Protein AF-A0A939A7Y3-F1 (afdb_monomer_lite)

Secondary structure (DSSP, 8-state):
-----HHHHHH-BSGGG--BEEEETTEEEE-TT-GGGGGGEETTTEESSSB-HHHHHTS--

pLDDT: mean 86.42, std 5.96, range [58.97, 93.25]

Foldseek 3Di:
DDDADLVNLQVQFLPPNHWFWEDAPRDIDTCSVPPCCHRQAHPVPRGTSYYCNVVVVPDDD

Sequence (61 aa):
MKEFTSEELQSFNGKEGKPVYLSFEGKVYDVSKSPLWSKGTHMNRHPSGKDLTGEISAAPH

Structure (mmCIF, N/CA/C/O backbone):
data_AF-A0A939A7Y3-F1
#
_entry.id   AF-A0A939A7Y3-F1
#
loop_
_atom_site.group_PDB
_atom_site.id
_atom_site.type_symbol
_atom_site.label_atom_id
_atom_site.label_alt_id
_atom_site.label_comp_id
_atom_site.label_asym_id
_atom_site.label_entity_id
_atom_site.label_seq_id
_atom_site.pdbx_PDB_ins_code
_atom_site.Cartn_x
_atom_site.Cartn_y
_atom_site.Cartn_z
_atom_site.occupancy
_atom_site.B_iso_or_equiv
_atom_site.auth_seq_id
_atom_site.auth_comp_id
_atom_site.auth_asym_id
_atom_site.auth_atom_id
_atom_site.pdbx_PDB_model_num
ATOM 1 N N . MET A 1 1 ? -17.303 -6.356 7.550 1.00 58.97 1 MET A N 1
ATOM 2 C CA . MET A 1 1 ? -16.197 -6.055 6.616 1.00 58.97 1 MET A CA 1
ATOM 3 C C . MET A 1 1 ? -15.946 -4.562 6.720 1.00 58.97 1 MET A C 1
ATOM 5 O O . MET A 1 1 ? -16.924 -3.840 6.838 1.00 58.97 1 MET A O 1
ATOM 9 N N . LYS A 1 2 ? -14.696 -4.109 6.832 1.00 73.88 2 LYS A N 1
ATOM 10 C CA . LYS A 1 2 ? -14.402 -2.680 6.991 1.00 73.88 2 LYS A CA 1
ATOM 11 C C . LYS A 1 2 ? -14.170 -2.107 5.597 1.00 73.88 2 LYS A C 1
ATOM 13 O O . LYS A 1 2 ? -13.271 -2.574 4.903 1.00 73.88 2 LYS A O 1
ATOM 18 N N .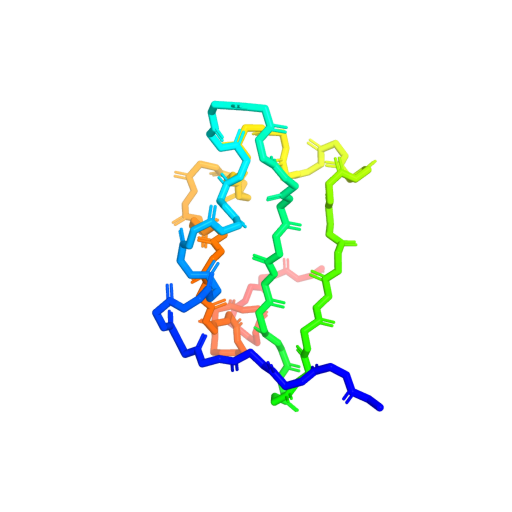 GLU A 1 3 ? -15.042 -1.206 5.171 1.00 81.00 3 GLU A N 1
ATOM 19 C CA . GLU A 1 3 ? -14.926 -0.522 3.885 1.00 81.00 3 GLU A CA 1
ATOM 20 C C . GLU A 1 3 ? -13.976 0.661 4.045 1.00 81.00 3 GLU A C 1
ATOM 22 O O . GLU A 1 3 ? -14.060 1.405 5.022 1.00 81.00 3 GLU A O 1
ATOM 27 N N . PHE A 1 4 ? -13.051 0.805 3.102 1.00 85.94 4 PHE A N 1
ATOM 28 C CA . PHE A 1 4 ? -12.127 1.929 3.047 1.00 85.94 4 PHE A CA 1
ATOM 29 C C . PHE A 1 4 ? -12.384 2.680 1.751 1.00 85.94 4 PHE A C 1
ATOM 31 O O . PHE A 1 4 ? -12.441 2.078 0.678 1.00 85.94 4 PHE A O 1
ATOM 38 N N . THR A 1 5 ? -12.525 3.997 1.844 1.00 88.81 5 THR A N 1
ATOM 39 C CA . THR A 1 5 ? -12.501 4.855 0.661 1.00 88.81 5 THR A CA 1
ATOM 40 C C . THR A 1 5 ? -11.062 5.007 0.173 1.00 88.81 5 THR A C 1
ATOM 42 O O . THR A 1 5 ? -10.106 4.754 0.909 1.00 88.81 5 THR A O 1
ATOM 45 N N . SER A 1 6 ? -10.883 5.467 -1.066 1.00 85.75 6 SER A N 1
ATOM 46 C CA . SER A 1 6 ? -9.541 5.772 -1.578 1.00 85.75 6 SER A CA 1
ATOM 47 C C . SER A 1 6 ? -8.826 6.849 -0.748 1.00 85.75 6 SER A C 1
ATOM 49 O O . SER A 1 6 ? -7.600 6.879 -0.717 1.00 85.75 6 SER A O 1
ATOM 51 N N . GLU A 1 7 ? -9.559 7.747 -0.089 1.00 88.06 7 GLU A N 1
ATOM 52 C CA . GLU A 1 7 ? -8.999 8.786 0.788 1.00 88.06 7 GLU A CA 1
ATOM 53 C C . GLU A 1 7 ? -8.554 8.216 2.137 1.00 88.06 7 GLU A C 1
ATOM 55 O O . GLU A 1 7 ? -7.446 8.494 2.595 1.00 88.06 7 GLU A O 1
ATOM 60 N N . GLU A 1 8 ? -9.374 7.347 2.734 1.00 89.56 8 GLU A N 1
ATOM 61 C CA . GLU A 1 8 ? -9.012 6.612 3.948 1.00 89.56 8 GLU A CA 1
ATOM 62 C C . GLU A 1 8 ? -7.774 5.744 3.698 1.00 89.56 8 GLU A C 1
ATOM 64 O O . GLU A 1 8 ? -6.828 5.766 4.485 1.00 89.56 8 GLU A O 1
ATOM 69 N N . LEU A 1 9 ? -7.733 5.033 2.564 1.00 90.81 9 LEU A N 1
ATOM 70 C CA . LEU A 1 9 ? -6.619 4.159 2.201 1.00 90.81 9 LEU A CA 1
ATOM 71 C C . LEU A 1 9 ? -5.291 4.930 2.123 1.00 90.81 9 LEU A C 1
ATOM 73 O O . LEU A 1 9 ? -4.286 4.456 2.648 1.00 90.81 9 LEU A O 1
ATOM 77 N N . GLN A 1 10 ? -5.293 6.152 1.581 1.00 89.94 10 GLN A N 1
ATOM 78 C CA . GLN A 1 10 ? -4.098 7.004 1.475 1.00 89.94 10 GLN A CA 1
ATOM 79 C C . GLN A 1 10 ? -3.484 7.373 2.829 1.00 89.94 10 GLN A C 1
ATOM 81 O O . GLN A 1 10 ? -2.277 7.628 2.911 1.00 89.94 10 GLN A O 1
ATOM 86 N N . SER A 1 11 ? -4.285 7.379 3.898 1.00 90.25 11 SER A N 1
ATOM 87 C CA . SER A 1 11 ? -3.792 7.618 5.255 1.00 90.25 11 SER A CA 1
ATOM 88 C C . SER A 1 11 ? -3.007 6.429 5.812 1.00 90.25 11 SER A C 1
ATOM 90 O O . SER A 1 11 ? -2.154 6.618 6.677 1.00 90.25 11 SER A O 1
ATOM 92 N N . PHE A 1 12 ? -3.232 5.217 5.302 1.00 90.81 12 PHE A N 1
ATOM 93 C CA . PHE A 1 12 ? -2.566 3.986 5.732 1.00 90.81 12 PHE A CA 1
ATOM 94 C C . PHE A 1 12 ? -1.323 3.692 4.890 1.00 90.81 12 PHE A C 1
ATOM 96 O O . PHE A 1 12 ? -1.198 2.653 4.243 1.00 90.81 12 PHE A O 1
ATOM 103 N N . ASN A 1 13 ? -0.395 4.643 4.882 1.00 86.75 13 ASN A N 1
ATOM 104 C CA . ASN A 1 13 ? 0.768 4.634 3.998 1.00 86.75 13 ASN A CA 1
ATOM 105 C C . ASN A 1 13 ? 2.096 4.325 4.711 1.00 86.75 13 ASN A C 1
ATOM 107 O O . ASN A 1 13 ? 3.163 4.627 4.179 1.00 86.75 13 ASN A O 1
ATOM 111 N N . GLY A 1 14 ? 2.070 3.796 5.938 1.00 86.50 14 GLY A N 1
ATOM 112 C CA . GLY A 1 14 ? 3.295 3.520 6.701 1.00 86.50 14 GLY A CA 1
ATOM 113 C C . GLY A 1 14 ? 4.014 4.738 7.284 1.00 86.50 14 GLY A C 1
ATOM 114 O O . GLY A 1 14 ? 5.014 4.567 7.985 1.00 86.50 14 GLY A O 1
ATOM 115 N N . LYS A 1 15 ? 3.561 5.967 6.998 1.00 84.25 15 LYS A N 1
ATOM 116 C CA . LYS A 1 15 ? 4.138 7.190 7.570 1.00 84.25 15 LYS A CA 1
ATOM 117 C C . LYS A 1 15 ? 3.574 7.435 8.963 1.00 84.25 15 LYS A C 1
ATOM 119 O O . LYS A 1 15 ? 2.473 7.003 9.288 1.00 84.25 15 LYS A O 1
ATOM 124 N N . GLU A 1 16 ? 4.348 8.130 9.793 1.00 83.94 16 GLU A N 1
ATOM 125 C CA . GLU A 1 16 ? 3.930 8.520 11.150 1.00 83.94 16 GLU A CA 1
ATOM 126 C C . GLU A 1 16 ? 3.544 7.326 12.051 1.00 83.94 16 GLU A C 1
ATOM 128 O O . GLU A 1 16 ? 2.746 7.464 12.972 1.00 83.94 16 GLU A O 1
ATOM 133 N N . GLY A 1 17 ? 4.088 6.133 11.779 1.00 82.75 17 GLY A N 1
ATOM 134 C CA . GLY A 1 17 ? 3.760 4.912 12.524 1.00 82.75 17 GLY A CA 1
ATOM 135 C C . GLY A 1 17 ? 2.391 4.309 12.188 1.00 82.75 17 GLY A C 1
ATOM 136 O O . GLY A 1 17 ? 1.962 3.370 12.857 1.00 82.75 17 GLY A O 1
ATOM 137 N N . LYS A 1 18 ? 1.702 4.816 11.158 1.00 88.56 18 LYS A N 1
ATOM 138 C CA . LYS A 1 18 ? 0.451 4.234 10.661 1.00 88.56 18 LYS A CA 1
ATOM 139 C C . LYS A 1 18 ? 0.716 2.885 9.981 1.00 88.56 18 LYS A C 1
ATOM 141 O O . LYS A 1 18 ? 1.809 2.675 9.450 1.00 88.56 18 LYS A O 1
ATOM 146 N N . PRO A 1 19 ? -0.260 1.962 9.965 1.00 90.94 19 PRO A N 1
ATOM 147 C CA . PRO A 1 19 ? -0.107 0.713 9.235 1.00 90.94 19 PRO A CA 1
ATOM 148 C C . PRO A 1 19 ? -0.062 0.963 7.721 1.00 90.94 19 PRO A C 1
ATOM 150 O O . PRO A 1 19 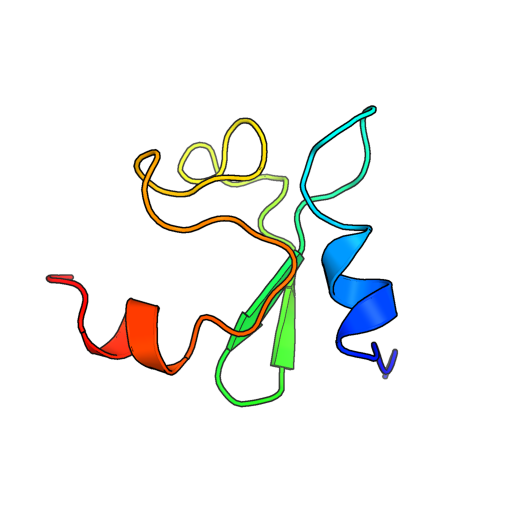? -0.403 2.045 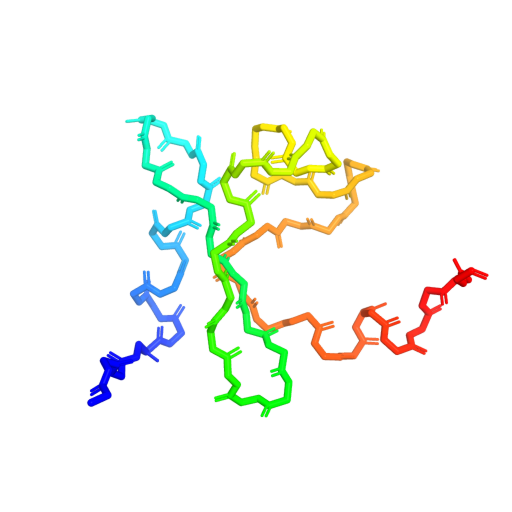7.237 1.00 90.94 19 PRO A O 1
ATOM 153 N N . VAL A 1 20 ? 0.407 -0.043 6.985 1.00 93.25 20 VAL A N 1
ATOM 154 C CA . VAL A 1 20 ? 0.581 -0.001 5.531 1.00 93.25 20 VAL A CA 1
ATOM 155 C C . VAL A 1 20 ? -0.517 -0.832 4.891 1.00 93.25 20 VAL A C 1
ATOM 157 O O . VAL A 1 20 ? -0.464 -2.061 4.959 1.00 93.25 20 VAL A O 1
ATOM 160 N N . TYR A 1 21 ? -1.487 -0.175 4.265 1.00 93.12 21 TYR A N 1
ATOM 161 C CA . TYR A 1 21 ? -2.570 -0.833 3.543 1.00 93.12 21 TYR A CA 1
ATOM 162 C C . TYR A 1 21 ? -2.451 -0.590 2.042 1.00 93.12 21 TYR A C 1
ATOM 164 O O . TYR A 1 21 ? -1.978 0.451 1.595 1.00 93.12 21 TYR A O 1
ATOM 172 N N . LEU A 1 22 ? -2.898 -1.553 1.249 1.00 91.31 22 LEU A N 1
ATOM 173 C CA . LEU A 1 22 ? -3.048 -1.419 -0.199 1.00 91.31 22 LEU A CA 1
ATOM 174 C C . LEU A 1 22 ? -4.356 -2.058 -0.634 1.00 91.31 22 LEU A C 1
ATOM 176 O O . LEU A 1 22 ? -4.828 -2.970 0.046 1.00 91.31 22 LEU A O 1
ATOM 180 N N . SER A 1 23 ? -4.925 -1.615 -1.755 1.00 92.25 23 SER A N 1
ATOM 181 C CA . SER A 1 23 ? -6.025 -2.346 -2.380 1.00 92.25 23 SER A CA 1
ATOM 182 C C . SER A 1 23 ? -5.551 -3.148 -3.583 1.00 92.25 23 SER A C 1
ATOM 184 O O . SER A 1 23 ? -4.716 -2.702 -4.372 1.00 92.25 23 SER A O 1
ATOM 186 N N . PHE A 1 24 ? -6.074 -4.363 -3.681 1.00 90.44 24 PHE A N 1
ATOM 187 C CA . PHE A 1 24 ? -5.858 -5.281 -4.783 1.00 90.44 24 PHE A CA 1
ATOM 188 C C . PHE A 1 24 ? -7.181 -5.984 -5.083 1.00 90.44 24 PHE A C 1
ATOM 190 O O . PHE A 1 24 ? -7.803 -6.547 -4.181 1.00 90.44 24 PHE A O 1
ATOM 197 N N . GLU A 1 25 ? -7.645 -5.893 -6.328 1.00 90.19 25 GLU A N 1
ATOM 198 C CA . GLU A 1 25 ? -8.914 -6.468 -6.793 1.00 90.19 25 GLU A CA 1
ATOM 199 C C . GLU A 1 25 ? -10.119 -6.071 -5.913 1.00 90.19 25 GLU A C 1
ATOM 201 O O . GLU A 1 25 ? -10.980 -6.887 -5.577 1.00 90.19 25 GLU A O 1
ATOM 206 N N . GLY A 1 26 ? -10.160 -4.805 -5.478 1.00 88.75 26 GLY A N 1
ATOM 207 C CA . GLY A 1 26 ? -11.232 -4.275 -4.627 1.00 88.75 26 GLY A CA 1
ATOM 208 C C . GLY A 1 26 ? -11.185 -4.729 -3.161 1.00 88.75 26 GLY A C 1
ATOM 209 O O . GLY A 1 26 ? -12.110 -4.448 -2.401 1.00 88.75 26 GLY A O 1
ATOM 210 N N . LYS A 1 27 ? -10.118 -5.414 -2.732 1.00 90.06 27 LYS A N 1
ATOM 211 C CA . LYS A 1 27 ? -9.898 -5.820 -1.337 1.00 90.06 27 LYS A CA 1
ATOM 212 C C . LYS A 1 27 ? -8.723 -5.067 -0.740 1.00 90.06 27 LYS A C 1
ATOM 214 O O . LYS A 1 27 ? -7.706 -4.888 -1.399 1.00 90.06 27 LYS A O 1
ATOM 219 N N . VAL A 1 28 ? -8.847 -4.666 0.522 1.00 91.44 28 VAL A N 1
A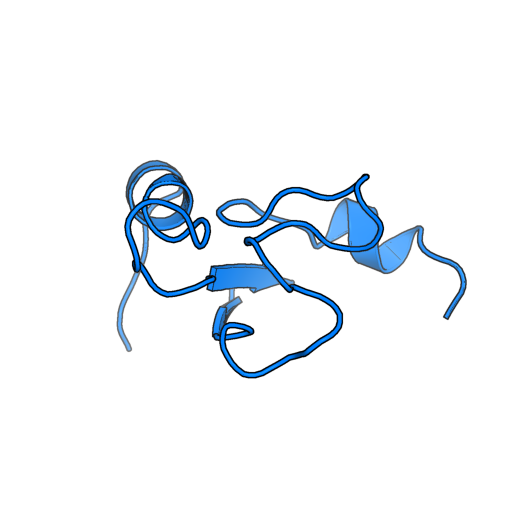TOM 220 C CA . VAL A 1 28 ? -7.765 -4.009 1.265 1.00 91.44 28 VAL A CA 1
ATOM 221 C C . VAL A 1 28 ? -6.934 -5.046 2.011 1.00 91.44 28 VAL A C 1
ATOM 223 O O . VAL A 1 28 ? -7.472 -5.858 2.763 1.00 91.44 28 VAL A O 1
ATOM 226 N N . TYR A 1 29 ? -5.620 -4.992 1.816 1.00 90.50 29 TYR A N 1
ATOM 227 C CA . TYR A 1 29 ? -4.636 -5.872 2.431 1.00 90.50 29 TYR A CA 1
ATOM 228 C C . TYR A 1 29 ? -3.722 -5.086 3.365 1.00 90.50 29 TYR A C 1
ATOM 230 O O . TYR A 1 29 ? -3.197 -4.036 2.993 1.00 90.50 29 TYR A O 1
ATOM 238 N N . ASP A 1 30 ? -3.498 -5.631 4.562 1.00 91.88 30 ASP A N 1
ATOM 239 C CA . ASP A 1 30 ? -2.488 -5.137 5.495 1.00 91.88 30 ASP A CA 1
ATOM 240 C C . ASP A 1 30 ? -1.132 -5.770 5.189 1.00 91.88 30 ASP A C 1
ATOM 242 O O . ASP A 1 30 ? -0.924 -6.969 5.382 1.00 91.88 30 ASP A O 1
ATOM 246 N N . VAL A 1 31 ? -0.200 -4.943 4.724 1.00 91.44 31 VAL A N 1
ATOM 247 C CA . VAL A 1 31 ? 1.177 -5.338 4.415 1.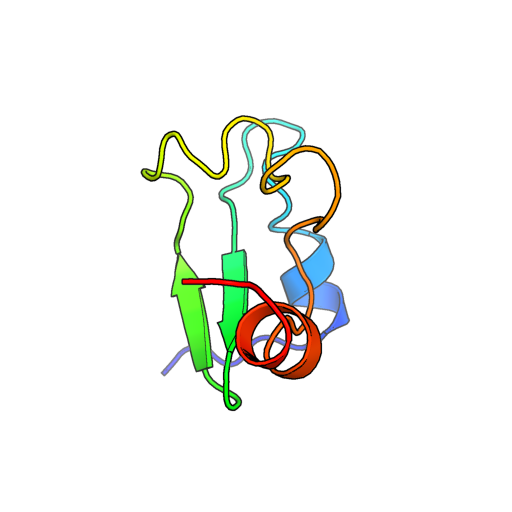00 91.44 31 VAL A CA 1
ATOM 248 C C . VAL A 1 31 ? 2.189 -4.706 5.368 1.00 91.44 31 VAL A C 1
ATOM 250 O O . VAL A 1 31 ? 3.389 -4.761 5.112 1.00 91.44 31 VAL A O 1
ATOM 253 N N . SER A 1 32 ? 1.739 -4.157 6.502 1.00 89.62 32 SER A N 1
ATOM 254 C CA . SER A 1 32 ? 2.604 -3.532 7.516 1.00 89.62 32 SER A CA 1
ATOM 255 C C . SER A 1 32 ? 3.702 -4.459 8.043 1.00 89.62 32 SER A C 1
ATOM 257 O O . SER A 1 32 ? 4.792 -4.003 8.380 1.00 89.62 32 SER A O 1
ATOM 259 N N . LYS A 1 33 ? 3.438 -5.770 8.083 1.00 88.88 33 LYS A N 1
ATOM 260 C CA . LYS A 1 33 ? 4.396 -6.797 8.523 1.00 88.88 33 LYS A CA 1
ATOM 261 C C . LYS A 1 33 ? 5.348 -7.266 7.422 1.00 88.88 33 LYS A C 1
ATOM 263 O O . LYS A 1 33 ? 6.236 -8.069 7.695 1.00 88.88 33 LYS A O 1
ATOM 268 N N . SER A 1 34 ? 5.156 -6.819 6.182 1.00 88.50 34 SER A N 1
ATOM 269 C CA . SER A 1 34 ? 5.974 -7.256 5.057 1.00 88.50 34 SER A CA 1
ATOM 270 C C . SER A 1 34 ? 7.248 -6.410 4.955 1.00 88.50 34 SER A C 1
ATOM 272 O O . SER A 1 34 ? 7.158 -5.192 4.784 1.00 88.50 34 SER A O 1
ATOM 274 N N . PRO A 1 35 ? 8.450 -7.019 4.977 1.00 85.62 35 PRO A N 1
ATOM 275 C CA . PRO A 1 35 ? 9.702 -6.278 4.817 1.00 85.62 35 PRO A CA 1
ATOM 276 C C . PRO A 1 35 ? 9.803 -5.610 3.438 1.00 85.62 35 PRO A C 1
ATOM 278 O O . PRO A 1 35 ? 10.452 -4.574 3.295 1.00 85.62 35 PRO A O 1
ATOM 281 N N . LEU A 1 36 ? 9.098 -6.152 2.440 1.00 85.69 36 LEU A N 1
ATOM 282 C CA . LEU A 1 36 ? 9.000 -5.611 1.083 1.00 85.69 36 LEU A CA 1
ATOM 283 C C . LEU A 1 36 ? 8.261 -4.269 1.008 1.00 85.69 36 LEU A C 1
ATOM 285 O O . LEU A 1 36 ? 8.345 -3.599 -0.018 1.00 85.69 36 LEU A O 1
ATOM 289 N N . TRP A 1 37 ? 7.539 -3.905 2.068 1.00 87.75 37 TRP A N 1
ATOM 290 C CA . TRP A 1 37 ? 6.752 -2.681 2.204 1.00 87.75 37 TRP A CA 1
ATOM 291 C C . TRP A 1 37 ? 7.290 -1.780 3.317 1.00 87.75 37 TRP A C 1
ATOM 293 O O . TRP A 1 37 ? 6.580 -0.915 3.833 1.00 87.75 37 TRP A O 1
ATOM 303 N N . SER A 1 38 ? 8.558 -1.967 3.694 1.00 77.62 38 SER A N 1
ATOM 304 C CA . SER A 1 38 ? 9.230 -1.137 4.693 1.00 77.62 38 SER A CA 1
ATOM 305 C C . SER A 1 38 ? 9.105 0.342 4.315 1.00 77.62 38 SER A C 1
ATOM 307 O O . SER A 1 38 ? 9.513 0.743 3.228 1.00 77.62 38 SER A O 1
ATOM 309 N N . LYS A 1 39 ? 8.550 1.158 5.224 1.00 81.38 39 LYS A N 1
ATOM 310 C CA . LYS A 1 39 ? 8.224 2.590 5.018 1.00 81.38 39 LYS A CA 1
ATOM 311 C C . LYS A 1 39 ? 7.052 2.868 4.062 1.00 81.38 39 LYS A C 1
ATOM 313 O O . LYS A 1 39 ? 6.923 3.983 3.562 1.00 81.38 39 LYS A O 1
ATOM 318 N N . GLY A 1 40 ? 6.210 1.872 3.800 1.00 84.31 40 GLY A N 1
ATOM 319 C CA . GLY A 1 40 ? 4.989 2.033 3.015 1.00 84.31 40 GLY A CA 1
ATOM 320 C C . GLY A 1 40 ? 5.211 2.223 1.519 1.00 84.31 40 GLY A C 1
ATOM 321 O O . GLY A 1 40 ? 4.354 2.776 0.834 1.00 84.31 40 GLY A O 1
ATOM 322 N N . THR A 1 41 ? 6.350 1.782 0.993 1.00 86.62 41 THR A N 1
ATOM 323 C CA . THR A 1 41 ? 6.594 1.732 -0.451 1.00 86.62 41 THR A CA 1
ATOM 324 C C . THR A 1 41 ? 7.193 0.388 -0.813 1.00 86.62 41 THR A C 1
ATOM 326 O O . THR A 1 41 ? 8.132 -0.069 -0.165 1.00 86.62 41 THR A O 1
ATOM 329 N N . HIS A 1 42 ? 6.686 -0.221 -1.877 1.00 86.00 42 HIS A N 1
ATOM 330 C CA . HIS A 1 42 ? 7.281 -1.411 -2.452 1.00 86.00 42 HIS A CA 1
ATOM 331 C C . HIS A 1 42 ? 8.318 -1.044 -3.507 1.00 86.00 42 HIS A C 1
ATOM 333 O O . HIS A 1 42 ? 8.048 -0.260 -4.422 1.00 86.00 42 HIS A O 1
ATOM 339 N N . MET A 1 43 ? 9.531 -1.585 -3.348 1.00 84.50 43 MET A N 1
ATOM 340 C CA . MET A 1 43 ? 10.670 -1.379 -4.256 1.00 84.50 43 MET A CA 1
ATOM 341 C C . MET A 1 43 ? 10.987 0.100 -4.553 1.00 84.50 43 MET A C 1
ATOM 343 O O . MET A 1 43 ? 11.488 0.425 -5.626 1.00 84.50 43 MET A O 1
ATOM 347 N N . ASN A 1 44 ? 10.665 1.018 -3.629 1.00 81.31 44 ASN A N 1
ATOM 348 C CA . ASN A 1 44 ? 10.743 2.475 -3.831 1.00 81.31 44 ASN A CA 1
ATOM 349 C C . ASN A 1 44 ? 10.009 3.000 -5.087 1.00 81.31 44 ASN A C 1
ATOM 351 O O . ASN A 1 44 ? 10.270 4.117 -5.528 1.00 81.31 44 ASN A O 1
ATOM 355 N N . ARG A 1 45 ? 9.092 2.214 -5.664 1.00 83.94 45 ARG A N 1
ATOM 356 C CA . ARG A 1 45 ? 8.343 2.556 -6.884 1.00 83.94 45 ARG A CA 1
ATOM 357 C C . ARG A 1 45 ? 6.842 2.604 -6.665 1.00 83.94 45 ARG A C 1
ATOM 359 O O . ARG A 1 45 ? 6.183 3.473 -7.223 1.00 83.94 45 ARG A O 1
ATOM 366 N N . HIS A 1 46 ? 6.317 1.706 -5.838 1.00 87.12 46 HIS A N 1
ATOM 367 C CA . HIS A 1 46 ? 4.878 1.542 -5.669 1.00 87.12 46 HIS A CA 1
ATOM 368 C C . HIS A 1 46 ? 4.482 1.982 -4.257 1.00 87.12 46 HIS A C 1
ATOM 370 O O . HIS A 1 46 ? 4.704 1.234 -3.298 1.00 87.12 46 HIS A O 1
ATOM 376 N N . PRO A 1 47 ? 3.973 3.213 -4.080 1.00 87.00 47 PRO A N 1
ATOM 377 C CA . PRO A 1 47 ? 3.527 3.676 -2.777 1.00 87.00 47 PRO A CA 1
ATOM 378 C C . PRO A 1 47 ? 2.278 2.905 -2.345 1.00 87.00 47 PRO A C 1
ATOM 380 O O . PRO A 1 47 ? 1.413 2.586 -3.160 1.00 87.00 47 PRO A O 1
ATOM 383 N N . SER A 1 48 ? 2.197 2.623 -1.050 1.00 89.94 48 SER A N 1
ATOM 384 C CA . SER A 1 48 ? 0.998 2.089 -0.404 1.00 89.94 48 SER A CA 1
ATOM 385 C C . SER A 1 48 ? -0.095 3.155 -0.278 1.00 89.94 48 SER A C 1
ATOM 387 O O . SER A 1 48 ? 0.093 4.319 -0.636 1.00 89.94 48 SER A O 1
ATOM 389 N N . GLY A 1 49 ? -1.252 2.750 0.232 1.00 89.81 49 GLY A N 1
ATOM 390 C CA . GLY A 1 49 ? -2.397 3.622 0.438 1.00 89.81 49 GLY A CA 1
ATOM 391 C C . GLY A 1 49 ? -3.218 3.882 -0.825 1.00 89.81 49 GLY A C 1
ATOM 392 O O . GLY A 1 49 ? -3.993 4.831 -0.875 1.00 89.81 49 GLY A O 1
ATOM 393 N N . LYS A 1 50 ? -3.054 3.056 -1.860 1.00 90.44 50 LYS A N 1
ATOM 394 C CA . LYS A 1 50 ? -3.806 3.153 -3.114 1.00 90.44 50 LYS A CA 1
ATOM 395 C C . LYS A 1 50 ? -4.106 1.777 -3.695 1.00 90.44 50 LYS A C 1
ATOM 397 O O . LYS A 1 50 ? -3.624 0.758 -3.188 1.00 90.44 50 LYS A O 1
ATOM 402 N N . ASP A 1 51 ? -4.872 1.782 -4.779 1.00 91.94 51 ASP A N 1
ATOM 403 C CA . ASP A 1 51 ? -5.070 0.596 -5.594 1.00 91.94 51 ASP A CA 1
ATOM 404 C C . ASP A 1 51 ? -3.829 0.271 -6.413 1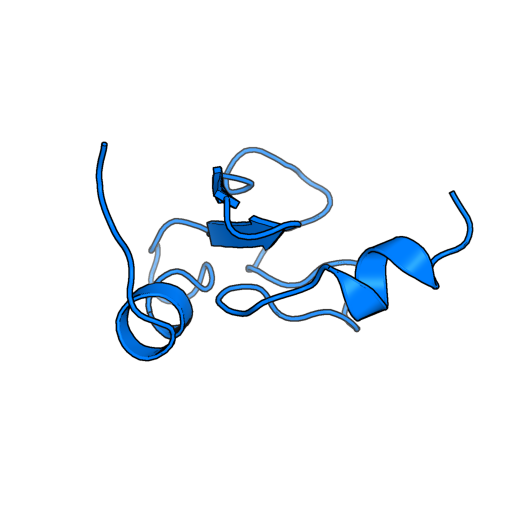.00 91.94 51 ASP A C 1
ATOM 406 O O . ASP A 1 51 ? -3.301 1.105 -7.151 1.00 91.94 51 ASP A O 1
ATOM 410 N N . LEU A 1 52 ? -3.362 -0.959 -6.236 1.00 90.00 52 LEU A N 1
ATOM 411 C CA . LEU A 1 52 ? -2.188 -1.502 -6.896 1.00 90.00 52 LEU A CA 1
ATOM 412 C C . LEU A 1 52 ? -2.543 -2.662 -7.815 1.00 90.00 52 LEU A C 1
ATOM 414 O O . LEU A 1 52 ? -1.641 -3.349 -8.274 1.00 90.00 52 LEU A O 1
ATOM 418 N N . THR A 1 53 ? -3.823 -2.884 -8.117 1.00 90.06 53 THR A N 1
ATOM 419 C CA . THR A 1 53 ? -4.267 -3.993 -8.972 1.00 90.06 53 THR A CA 1
ATOM 420 C C . THR A 1 53 ? -3.555 -3.963 -10.320 1.00 90.06 53 THR A C 1
ATOM 422 O O . THR A 1 53 ? -2.969 -4.960 -10.737 1.00 90.06 53 THR A O 1
ATOM 425 N N . GLY A 1 54 ? -3.511 -2.789 -10.958 1.00 88.06 54 GLY A N 1
ATOM 426 C CA . GLY A 1 54 ? -2.805 -2.611 -12.228 1.00 88.06 54 GLY A CA 1
ATOM 427 C C . GLY A 1 54 ? -1.283 -2.729 -12.104 1.00 88.06 54 GLY A C 1
ATOM 428 O O . GLY A 1 54 ? -0.645 -3.335 -12.959 1.00 88.06 54 GLY A O 1
ATOM 429 N N . GLU A 1 55 ? -0.692 -2.188 -11.034 1.00 87.56 55 GLU A N 1
ATOM 430 C CA . GLU A 1 55 ? 0.767 -2.204 -10.846 1.00 87.56 55 GLU A CA 1
ATOM 431 C C . GLU A 1 55 ? 1.290 -3.602 -10.503 1.00 87.56 55 GLU A C 1
ATOM 433 O O . GLU A 1 55 ? 2.307 -4.028 -11.043 1.00 87.56 55 GLU A O 1
ATOM 438 N N . ILE A 1 56 ? 0.568 -4.334 -9.652 1.00 84.94 56 ILE A N 1
ATOM 439 C CA . ILE A 1 56 ? 0.874 -5.721 -9.296 1.00 84.94 56 ILE A CA 1
ATOM 440 C C . ILE A 1 56 ? 0.720 -6.607 -10.527 1.00 84.94 56 ILE A C 1
ATOM 442 O O . ILE A 1 56 ? 1.616 -7.396 -10.792 1.00 84.94 56 ILE A O 1
ATOM 446 N N . SER A 1 57 ? -0.347 -6.443 -11.318 1.00 84.06 57 SER A N 1
ATOM 447 C CA . SER A 1 57 ? -0.549 -7.238 -12.538 1.00 84.06 57 SER A CA 1
ATOM 448 C C . SER A 1 57 ? 0.536 -7.022 -13.601 1.00 84.06 57 SER A C 1
ATOM 450 O O . SER A 1 57 ? 0.719 -7.889 -14.452 1.00 84.06 57 SER A O 1
ATOM 452 N N . ALA A 1 58 ? 1.224 -5.878 -13.588 1.00 83.94 58 ALA A N 1
ATOM 453 C CA . ALA A 1 58 ? 2.298 -5.554 -14.526 1.00 83.94 58 ALA A CA 1
ATOM 454 C C . ALA A 1 58 ? 3.705 -5.873 -13.986 1.00 83.94 58 ALA A C 1
ATOM 456 O O . ALA A 1 58 ? 4.691 -5.724 -14.712 1.00 83.94 58 ALA A O 1
ATOM 457 N N . ALA A 1 59 ? 3.827 -6.274 -12.718 1.00 79.31 59 ALA A N 1
ATOM 458 C CA . ALA A 1 59 ? 5.111 -6.575 -12.102 1.00 79.31 59 ALA A CA 1
ATOM 459 C C . ALA A 1 59 ? 5.632 -7.956 -12.548 1.00 79.31 59 ALA A C 1
ATOM 461 O O . ALA A 1 59 ? 4.846 -8.890 -12.659 1.00 79.31 59 ALA A O 1
ATOM 462 N N . PRO A 1 60 ? 6.944 -8.137 -12.766 1.00 75.69 60 PRO A N 1
ATOM 463 C CA . PRO A 1 60 ? 7.522 -9.471 -12.901 1.00 75.69 60 PRO A CA 1
ATOM 464 C C . PRO A 1 60 ? 7.509 -10.165 -11.526 1.00 75.69 60 PRO A C 1
ATOM 466 O O . PRO A 1 60 ? 8.094 -9.635 -10.579 1.00 75.69 60 PRO A O 1
ATOM 469 N N . HIS A 1 61 ? 6.806 -11.298 -11.412 1.00 67.75 61 HIS A N 1
ATOM 470 C CA . HIS A 1 61 ? 6.675 -12.088 -10.176 1.00 67.75 61 HIS A CA 1
ATOM 471 C C . HIS A 1 61 ? 7.733 -13.190 -10.081 1.00 67.75 61 HIS A C 1
ATOM 473 O O . HIS A 1 61 ? 8.002 -13.832 -11.124 1.00 67.75 61 HIS A O 1
#

Radius of gyration: 10.78 Å; chains: 1; bounding box: 27×21×27 Å